Protein AF-A0A833DPW6-F1 (afdb_monomer_lite)

Foldseek 3Di:
DDDDDDDDDADPVCPVVVVVVCCVPPPDVDDDDDDDDDDDDPVVVVVRVVVVVD

Radius of gyration: 13.2 Å; chains: 1; bounding box: 29×22×31 Å

Structure (mmCIF, N/CA/C/O backbone):
data_AF-A0A833DPW6-F1
#
_entry.id   AF-A0A833DPW6-F1
#
loop_
_atom_site.group_PDB
_atom_site.id
_atom_site.type_symbol
_atom_site.label_atom_id
_atom_site.label_alt_id
_atom_site.label_comp_id
_atom_site.label_asym_id
_atom_site.label_entity_id
_atom_site.label_seq_id
_atom_site.pdbx_PDB_ins_code
_atom_site.Cartn_x
_atom_site.Cartn_y
_atom_site.Cartn_z
_atom_site.occupancy
_atom_site.B_iso_or_equiv
_atom_site.auth_seq_id
_atom_site.auth_comp_id
_atom_site.auth_asym_id
_atom_site.auth_atom_id
_atom_site.pdbx_PDB_model_num
ATOM 1 N N . GLU A 1 1 ? -13.201 14.761 16.491 1.00 50.91 1 GLU A N 1
ATOM 2 C CA . GLU A 1 1 ? -12.962 13.582 15.638 1.00 50.91 1 GLU A CA 1
ATOM 3 C C . GLU A 1 1 ? -12.247 14.032 14.380 1.00 50.91 1 GLU A C 1
ATOM 5 O O . GLU A 1 1 ? -12.519 15.133 13.911 1.00 50.91 1 GLU A O 1
ATOM 10 N N . GLY A 1 2 ? -11.300 13.238 13.894 1.00 85.75 2 GLY A N 1
ATOM 11 C CA . GLY A 1 2 ? -10.556 13.518 12.674 1.00 85.75 2 GLY A CA 1
ATOM 12 C C . GLY A 1 2 ? -9.847 12.251 12.227 1.00 85.75 2 GLY A C 1
ATOM 13 O O . GLY A 1 2 ? -9.143 11.631 13.020 1.00 85.75 2 GLY A O 1
ATOM 14 N N . GLU A 1 3 ? -10.075 11.859 10.985 1.00 94.25 3 GLU A N 1
ATOM 15 C CA . GLU A 1 3 ? -9.371 10.757 10.338 1.00 94.25 3 GLU A CA 1
ATOM 16 C C . GLU A 1 3 ? -8.312 11.322 9.392 1.00 94.25 3 GLU A C 1
ATOM 18 O O . GLU A 1 3 ? -8.358 12.490 8.995 1.00 94.25 3 GLU A O 1
ATOM 23 N N . VAL A 1 4 ? -7.349 10.484 9.019 1.00 96.06 4 VAL A N 1
ATOM 24 C CA . VAL A 1 4 ? -6.322 10.828 8.036 1.00 96.06 4 VAL A CA 1
ATOM 25 C C . VAL A 1 4 ? -6.327 9.764 6.953 1.00 96.06 4 VAL A C 1
ATOM 27 O O . VAL A 1 4 ? -6.220 8.576 7.241 1.00 96.06 4 VAL A O 1
ATOM 30 N N . VAL A 1 5 ? -6.415 10.197 5.697 1.00 96.62 5 VAL A N 1
ATOM 31 C CA . VAL A 1 5 ? -6.278 9.299 4.548 1.00 96.62 5 VAL A CA 1
ATOM 32 C C . VAL A 1 5 ? -4.799 9.117 4.230 1.00 96.62 5 VAL A C 1
ATOM 34 O O . VAL A 1 5 ? -4.075 10.091 4.020 1.00 96.62 5 VAL A O 1
ATOM 37 N N . ALA A 1 6 ? -4.363 7.863 4.143 1.00 97.12 6 ALA A N 1
ATOM 38 C CA . ALA A 1 6 ? -3.033 7.500 3.676 1.00 97.12 6 ALA A CA 1
ATOM 39 C C . ALA A 1 6 ? -3.101 6.936 2.249 1.00 97.12 6 ALA A C 1
ATOM 41 O O . ALA A 1 6 ? -3.978 6.141 1.919 1.00 97.12 6 ALA A O 1
ATOM 42 N N . LEU A 1 7 ? -2.148 7.331 1.400 1.00 97.81 7 LEU A N 1
ATOM 43 C CA . LEU A 1 7 ? -1.967 6.765 0.062 1.00 97.81 7 LEU A CA 1
ATOM 44 C C . LEU A 1 7 ? -0.628 6.037 -0.003 1.00 97.81 7 LEU A C 1
ATOM 46 O O . LEU A 1 7 ? 0.417 6.679 -0.156 1.00 97.81 7 LEU A O 1
ATOM 50 N N . PHE A 1 8 ? -0.672 4.712 0.050 1.00 97.44 8 PHE A N 1
ATOM 51 C CA . PHE A 1 8 ? 0.498 3.855 -0.106 1.00 97.44 8 PHE A CA 1
ATOM 52 C C . PHE A 1 8 ? 0.781 3.581 -1.587 1.00 97.44 8 PHE A C 1
ATOM 54 O O . PHE A 1 8 ? -0.140 3.456 -2.393 1.00 97.44 8 PHE A O 1
ATOM 61 N N . LYS A 1 9 ? 2.064 3.521 -1.953 1.00 97.50 9 LYS A N 1
ATOM 62 C CA . LYS A 1 9 ? 2.524 3.168 -3.300 1.00 97.50 9 LYS A CA 1
ATOM 63 C C . LYS A 1 9 ? 3.348 1.901 -3.162 1.00 97.50 9 LYS A C 1
ATOM 65 O O . LYS A 1 9 ? 4.212 1.829 -2.297 1.00 97.50 9 LYS A O 1
ATOM 70 N N . THR A 1 10 ? 3.034 0.908 -3.978 1.00 97.00 10 THR A N 1
ATOM 71 C CA . THR A 1 10 ? 3.690 -0.398 -3.970 1.00 97.00 10 THR A CA 1
ATOM 72 C C . THR A 1 10 ? 3.644 -0.999 -5.374 1.00 97.00 10 THR A C 1
ATOM 74 O O . THR A 1 10 ? 2.991 -0.449 -6.267 1.00 97.00 10 THR A O 1
ATOM 77 N N . SER A 1 11 ? 4.336 -2.115 -5.583 1.00 95.94 11 SER A N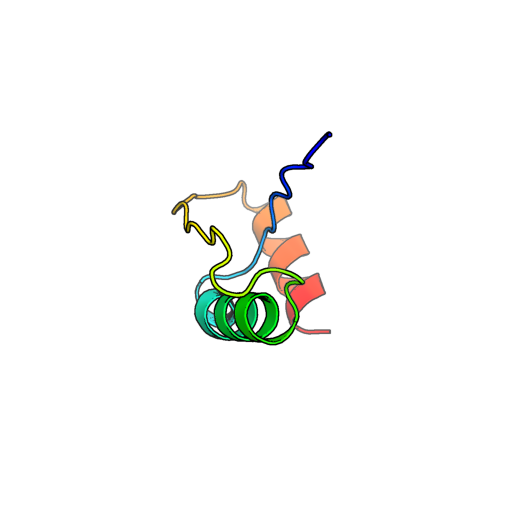 1
ATOM 78 C CA . SER A 1 11 ? 4.240 -2.894 -6.814 1.00 95.94 11 SER A CA 1
ATOM 79 C C . SER A 1 11 ? 2.992 -3.781 -6.803 1.00 95.94 11 SER A C 1
ATOM 81 O O . SER A 1 11 ? 2.465 -4.137 -5.749 1.00 95.94 11 SER A O 1
ATOM 83 N N . VAL A 1 12 ? 2.534 -4.195 -7.989 1.00 95.31 12 VAL A N 1
ATOM 84 C CA . VAL A 1 12 ? 1.418 -5.154 -8.112 1.00 95.31 12 VAL A CA 1
ATOM 85 C C . VAL A 1 12 ? 1.731 -6.455 -7.365 1.00 95.31 12 VAL A C 1
ATOM 87 O O . VAL A 1 12 ? 0.853 -7.005 -6.711 1.00 95.31 12 VAL A O 1
ATOM 90 N N . ALA A 1 13 ? 2.990 -6.902 -7.409 1.00 95.19 13 ALA A N 1
ATOM 91 C CA . ALA A 1 13 ? 3.436 -8.128 -6.754 1.00 95.19 13 ALA A CA 1
ATOM 92 C C . ALA A 1 13 ? 3.342 -8.073 -5.218 1.00 95.19 13 ALA A C 1
ATOM 94 O O . ALA A 1 13 ? 3.076 -9.097 -4.603 1.00 95.19 13 ALA A O 1
ATOM 95 N N . LYS A 1 14 ? 3.523 -6.895 -4.602 1.00 96.31 14 LYS A N 1
ATOM 96 C CA . LYS A 1 14 ? 3.463 -6.708 -3.139 1.00 96.31 14 LYS A CA 1
ATOM 97 C C . LYS A 1 14 ? 2.116 -6.171 -2.638 1.00 96.31 14 LYS A C 1
ATOM 99 O O . LYS A 1 14 ? 1.978 -5.862 -1.455 1.00 96.31 14 LYS A O 1
ATOM 104 N N . ALA A 1 15 ? 1.128 -6.011 -3.519 1.00 96.62 15 ALA A N 1
ATOM 105 C CA . ALA A 1 15 ? -0.156 -5.411 -3.160 1.00 96.62 15 ALA A CA 1
ATOM 106 C C . ALA A 1 15 ? -0.967 -6.286 -2.189 1.00 96.62 15 ALA A C 1
ATOM 108 O O . ALA A 1 15 ? -1.542 -5.753 -1.242 1.00 96.62 15 ALA A O 1
ATOM 109 N N . ASP A 1 16 ? -0.976 -7.608 -2.395 1.00 97.38 16 ASP A N 1
ATOM 110 C CA . ASP A 1 16 ? -1.674 -8.560 -1.516 1.00 97.38 16 ASP A CA 1
ATOM 111 C C . ASP A 1 16 ? -1.048 -8.613 -0.119 1.00 97.38 16 ASP A C 1
ATOM 113 O O . ASP A 1 16 ? -1.765 -8.548 0.881 1.00 97.38 16 ASP A O 1
ATOM 117 N N . ASP A 1 17 ? 0.284 -8.636 -0.043 1.00 97.62 17 ASP A N 1
ATOM 118 C CA . ASP A 1 17 ? 1.008 -8.627 1.230 1.00 97.62 17 ASP A CA 1
ATOM 119 C C . ASP A 1 17 ? 0.761 -7.331 2.014 1.00 97.62 17 ASP A C 1
ATOM 121 O O . ASP A 1 17 ? 0.530 -7.369 3.224 1.00 97.62 17 ASP A O 1
ATOM 125 N N . LEU A 1 18 ? 0.758 -6.179 1.329 1.00 97.94 18 LEU A N 1
ATOM 126 C CA . LEU A 1 18 ? 0.474 -4.888 1.957 1.00 97.94 18 LEU A CA 1
ATOM 127 C C . LEU A 1 18 ? -0.966 -4.812 2.477 1.00 97.94 18 LEU A C 1
ATOM 129 O O . LEU A 1 18 ? -1.180 -4.340 3.591 1.00 97.94 18 LEU A O 1
ATOM 133 N N . GLU A 1 19 ? -1.949 -5.263 1.695 1.00 98.19 19 GLU A N 1
ATOM 134 C CA . GLU A 1 19 ? -3.351 -5.283 2.127 1.00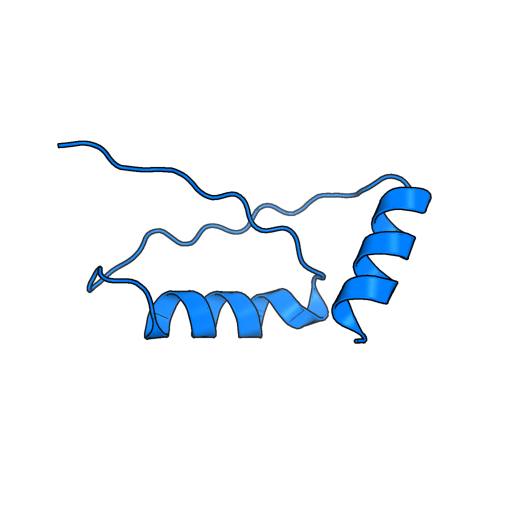 98.19 19 GLU A CA 1
ATOM 135 C C . GLU A 1 19 ? -3.536 -6.152 3.368 1.00 98.19 19 GLU A C 1
ATOM 137 O O . GLU A 1 19 ? -4.149 -5.707 4.339 1.00 98.19 19 GLU A O 1
ATOM 142 N N . LYS A 1 20 ? -2.952 -7.355 3.365 1.00 98.38 20 LYS A N 1
ATOM 143 C CA . LYS A 1 20 ? -2.987 -8.253 4.519 1.00 98.38 20 LYS A CA 1
ATOM 144 C C . LYS A 1 20 ? -2.371 -7.595 5.751 1.00 98.38 20 LYS A C 1
ATOM 146 O O . LYS A 1 20 ? -2.989 -7.592 6.812 1.00 98.38 20 LYS A O 1
ATOM 151 N N . TRP A 1 21 ? -1.187 -7.001 5.606 1.00 98.50 21 TRP A N 1
ATOM 152 C CA . TRP A 1 21 ? -0.513 -6.339 6.718 1.00 98.50 21 TRP A CA 1
ATOM 153 C C . TRP A 1 21 ? -1.336 -5.169 7.266 1.00 98.50 21 TRP A C 1
ATOM 155 O O . TRP A 1 21 ? -1.490 -5.043 8.479 1.00 98.50 21 TRP A O 1
ATOM 165 N N . LEU A 1 22 ? -1.908 -4.335 6.390 1.00 98.38 22 LEU A N 1
ATOM 166 C CA . LEU A 1 22 ? -2.784 -3.240 6.802 1.00 98.38 22 LEU A CA 1
ATOM 167 C C . LEU A 1 22 ? -4.004 -3.774 7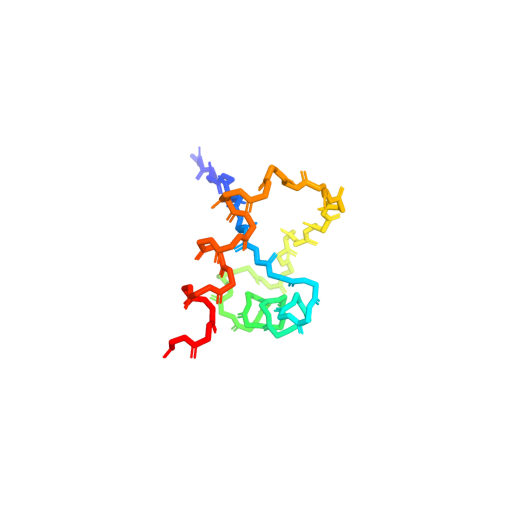.555 1.00 98.38 22 LEU A C 1
ATOM 169 O O . LEU A 1 22 ? -4.293 -3.263 8.627 1.00 98.38 22 LEU A O 1
ATOM 173 N N . ALA A 1 23 ? -4.677 -4.812 7.055 1.00 98.25 23 ALA A N 1
ATOM 174 C CA . ALA A 1 23 ? -5.841 -5.396 7.720 1.00 98.25 23 ALA A CA 1
ATOM 175 C C . ALA A 1 23 ? -5.510 -5.959 9.115 1.00 98.25 23 ALA A C 1
ATOM 177 O O . ALA A 1 23 ? -6.280 -5.763 10.049 1.00 98.25 23 ALA A O 1
ATOM 178 N N . GLU A 1 24 ? -4.356 -6.614 9.271 1.00 98.44 24 GLU A N 1
ATOM 179 C CA . GLU A 1 24 ? -3.916 -7.201 10.545 1.00 98.44 24 GLU A CA 1
ATOM 180 C C . GLU A 1 24 ? -3.481 -6.151 11.583 1.00 98.44 24 GLU A C 1
ATOM 182 O O . GLU A 1 24 ? -3.565 -6.408 12.783 1.00 98.44 24 GLU A O 1
ATOM 187 N N . ASN A 1 25 ? -3.009 -4.980 11.141 1.00 98.25 25 ASN A N 1
ATOM 188 C CA . ASN A 1 25 ? -2.410 -3.961 12.013 1.00 98.25 25 ASN A CA 1
ATOM 189 C C . ASN A 1 25 ? -3.249 -2.677 12.146 1.00 98.25 25 ASN A C 1
ATOM 191 O O . ASN A 1 25 ? -2.891 -1.792 12.928 1.00 98.25 25 ASN A O 1
ATOM 195 N N . HIS A 1 26 ? -4.347 -2.531 11.398 1.00 98.06 26 HIS A N 1
ATOM 196 C CA . HIS A 1 26 ? -5.203 -1.350 11.500 1.00 98.06 26 HIS A CA 1
ATOM 197 C C . HIS A 1 26 ? -5.950 -1.330 12.844 1.00 98.06 26 HIS A C 1
ATOM 199 O O . HIS A 1 26 ? -6.462 -2.360 13.275 1.00 98.06 26 HIS A O 1
ATOM 205 N N . PRO A 1 27 ? -6.126 -0.163 13.494 1.00 96.50 27 PRO A N 1
ATOM 206 C CA . PRO A 1 27 ? -6.899 -0.058 14.738 1.00 96.50 27 PRO A CA 1
ATOM 207 C C . PRO A 1 27 ? -8.408 -0.309 14.580 1.00 96.50 27 PRO A C 1
ATOM 209 O O . PRO A 1 27 ? -9.132 -0.288 15.573 1.00 96.50 27 PRO A O 1
ATOM 212 N N . TYR A 1 28 ? -8.906 -0.476 13.353 1.00 97.62 28 TYR A N 1
ATOM 213 C CA . TYR A 1 28 ? -10.330 -0.683 13.090 1.00 97.62 28 TYR A CA 1
ATOM 214 C C . TYR A 1 28 ? -10.593 -2.164 12.888 1.00 97.62 28 TYR A C 1
ATOM 216 O O . TYR A 1 28 ? -9.812 -2.836 12.226 1.00 97.62 28 TYR A O 1
ATOM 224 N N . GLU A 1 29 ? -11.731 -2.638 13.387 1.00 97.56 29 GLU A N 1
ATOM 225 C CA . GLU A 1 29 ? -12.197 -4.005 13.139 1.00 97.56 29 GLU A CA 1
ATOM 226 C C . GLU A 1 29 ? -12.429 -4.263 11.641 1.00 97.56 29 GLU A C 1
ATOM 228 O O . GLU A 1 29 ? -12.127 -5.341 11.138 1.00 97.56 29 GLU A O 1
ATOM 233 N N . VAL A 1 30 ? -12.926 -3.254 10.915 1.00 97.38 30 VAL A N 1
ATOM 234 C CA . VAL A 1 30 ? -13.171 -3.316 9.467 1.00 97.38 30 VAL A CA 1
ATOM 235 C C . VAL A 1 30 ? -12.588 -2.063 8.797 1.00 97.38 30 VAL A C 1
ATOM 237 O O . VAL A 1 30 ? -13.294 -1.064 8.642 1.00 97.38 30 VAL A O 1
ATOM 240 N N . PRO A 1 31 ? -11.289 -2.054 8.445 1.00 97.62 31 PRO A N 1
ATOM 241 C CA . PRO A 1 31 ? -10.654 -0.897 7.822 1.00 97.62 31 PRO A CA 1
ATOM 242 C C . PRO A 1 31 ? -11.056 -0.730 6.351 1.00 97.62 31 PRO A C 1
ATOM 244 O O . PRO A 1 31 ? -11.234 -1.702 5.618 1.00 97.62 31 PRO A O 1
ATOM 247 N N . ALA A 1 32 ? -11.134 0.519 5.885 1.00 97.94 32 ALA A N 1
ATOM 248 C CA . ALA A 1 32 ? -11.308 0.821 4.467 1.00 97.94 32 ALA A CA 1
ATOM 249 C C . ALA A 1 32 ? -9.960 0.734 3.731 1.00 97.94 32 ALA A C 1
ATOM 251 O O . ALA A 1 32 ? -9.137 1.645 3.815 1.00 97.94 32 ALA A O 1
ATOM 252 N N . ILE A 1 33 ? -9.744 -0.351 2.982 1.00 98.38 33 ILE A N 1
ATOM 253 C CA . ILE A 1 33 ? -8.551 -0.559 2.147 1.00 98.38 33 ILE A CA 1
ATOM 254 C C . ILE A 1 33 ? -9.005 -0.667 0.687 1.00 98.38 33 ILE A C 1
ATOM 256 O O . ILE A 1 33 ? -9.776 -1.554 0.332 1.00 98.38 33 ILE A O 1
ATOM 260 N N . ILE A 1 34 ? -8.565 0.264 -0.166 1.00 97.94 34 ILE A N 1
ATOM 261 C CA . ILE A 1 34 ? -9.006 0.372 -1.566 1.00 97.94 34 ILE A CA 1
ATOM 262 C C . ILE A 1 34 ? -7.784 0.392 -2.484 1.00 97.94 34 ILE A C 1
ATOM 264 O O . ILE A 1 34 ? -6.862 1.185 -2.283 1.00 97.94 34 ILE A O 1
ATOM 268 N N . ARG A 1 35 ? -7.798 -0.439 -3.533 1.00 96.69 35 ARG A N 1
ATOM 269 C CA . ARG A 1 35 ? -6.747 -0.469 -4.560 1.00 96.69 35 ARG A CA 1
ATOM 270 C C . ARG A 1 35 ? -7.131 0.362 -5.777 1.00 96.69 35 ARG A C 1
ATOM 272 O O . ARG A 1 35 ? -8.224 0.226 -6.319 1.00 96.69 35 ARG A O 1
ATOM 279 N N . ILE A 1 36 ? -6.187 1.172 -6.245 1.00 96.75 36 ILE A N 1
ATOM 280 C CA . ILE A 1 36 ? -6.317 1.971 -7.465 1.00 96.75 36 ILE A CA 1
ATOM 281 C C . ILE A 1 36 ? -5.186 1.559 -8.408 1.00 96.75 36 ILE A C 1
ATOM 283 O O . ILE A 1 36 ? -4.013 1.762 -8.101 1.00 96.75 36 ILE A O 1
ATOM 287 N N . GLY A 1 37 ? -5.532 0.970 -9.554 1.00 94.94 37 GLY A N 1
ATOM 288 C CA . GLY A 1 37 ? -4.554 0.642 -10.592 1.00 94.94 37 GLY A CA 1
ATOM 289 C C . GLY A 1 37 ? -4.033 1.908 -11.275 1.00 94.94 37 GLY A C 1
ATOM 290 O O . GLY A 1 37 ? -4.822 2.743 -11.713 1.00 94.94 37 GLY A O 1
ATOM 291 N N . ALA A 1 38 ? -2.711 2.047 -11.385 1.00 94.06 38 ALA A N 1
ATOM 292 C CA . ALA A 1 38 ? -2.063 3.204 -11.995 1.00 94.06 38 ALA A CA 1
ATOM 293 C C . ALA A 1 38 ? -0.804 2.803 -12.775 1.00 94.06 38 ALA A C 1
ATOM 295 O O . ALA A 1 38 ? -0.260 1.712 -12.603 1.00 94.06 38 ALA A O 1
ATOM 296 N N . ARG A 1 39 ? -0.333 3.714 -13.629 1.00 95.00 39 ARG A N 1
ATOM 297 C CA . ARG A 1 39 ? 1.005 3.669 -14.231 1.00 95.00 39 ARG A CA 1
ATOM 298 C C . ARG A 1 39 ? 1.813 4.849 -13.703 1.00 95.00 39 ARG A C 1
ATOM 300 O O . ARG A 1 39 ? 1.245 5.915 -13.473 1.00 95.00 39 ARG A O 1
ATOM 307 N N . ALA A 1 40 ? 3.116 4.657 -13.549 1.00 96.31 40 ALA A N 1
ATOM 308 C CA . ALA A 1 40 ? 4.058 5.711 -13.200 1.00 96.31 40 ALA A CA 1
ATOM 309 C C . ALA A 1 40 ? 4.978 6.024 -14.387 1.00 96.31 40 ALA A C 1
ATOM 311 O O . ALA A 1 40 ? 5.108 5.222 -15.312 1.00 96.31 40 ALA A O 1
ATOM 312 N N . ASN A 1 41 ? 5.612 7.194 -14.357 1.00 98.06 41 ASN A N 1
ATOM 313 C CA . ASN A 1 41 ? 6.764 7.471 -15.208 1.00 98.06 41 ASN A CA 1
ATOM 314 C C . ASN A 1 41 ? 7.919 6.520 -14.858 1.00 98.06 41 ASN A C 1
ATOM 316 O O . ASN A 1 41 ? 8.072 6.139 -13.698 1.00 98.06 41 ASN A O 1
ATOM 320 N N . GLU A 1 42 ? 8.734 6.192 -15.860 1.00 98.19 42 GLU A N 1
ATOM 321 C CA . GLU A 1 42 ? 9.818 5.200 -15.777 1.00 98.19 42 GLU A CA 1
ATOM 322 C C . GLU A 1 42 ? 10.728 5.434 -14.568 1.00 98.19 42 GLU A C 1
ATOM 324 O O . GLU A 1 42 ? 10.798 4.586 -13.688 1.00 98.19 42 GLU A O 1
ATOM 329 N N . SER A 1 43 ? 11.2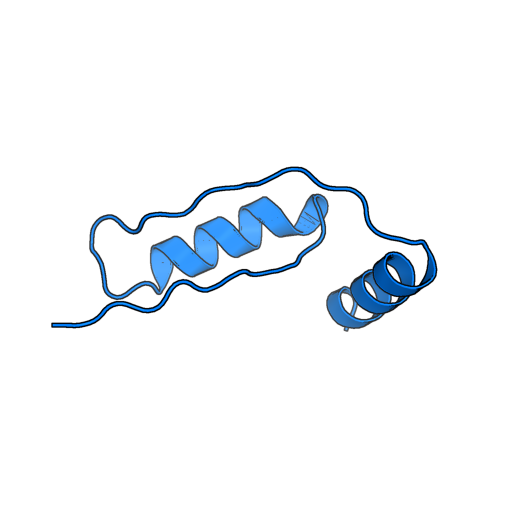64 6.647 -14.411 1.00 98.25 43 SER A N 1
ATOM 330 C CA . SER A 1 43 ? 12.171 6.959 -13.299 1.00 98.25 43 SER A CA 1
ATOM 331 C C . SER A 1 43 ? 11.568 6.782 -11.900 1.00 98.25 43 SER A C 1
ATOM 333 O O . SER A 1 43 ? 12.295 6.482 -10.957 1.00 98.25 43 SER A O 1
ATOM 335 N N . TYR A 1 44 ? 10.254 6.965 -11.732 1.00 97.88 44 TYR A N 1
ATOM 336 C CA . 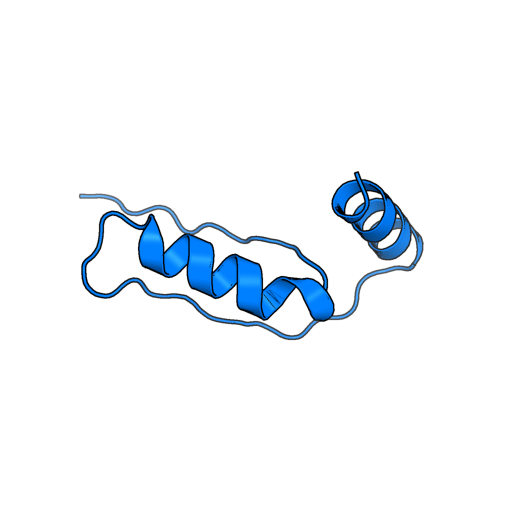TYR A 1 44 ? 9.600 6.704 -10.445 1.00 97.88 44 TYR A CA 1
ATOM 337 C C . TYR A 1 44 ? 9.330 5.213 -10.242 1.00 97.88 44 TYR A C 1
ATOM 339 O O . TYR A 1 44 ? 9.436 4.722 -9.121 1.00 97.88 44 TYR A O 1
ATOM 347 N N . ALA A 1 45 ? 8.980 4.499 -11.314 1.00 96.56 45 ALA A N 1
ATOM 348 C CA . ALA A 1 45 ? 8.797 3.054 -11.271 1.00 96.56 45 ALA A CA 1
ATOM 349 C C . ALA A 1 45 ? 10.110 2.336 -10.920 1.00 96.56 45 ALA A C 1
ATOM 351 O O . ALA A 1 45 ? 10.087 1.448 -10.071 1.00 96.56 45 ALA A O 1
ATOM 352 N N . ASP A 1 46 ? 11.232 2.772 -11.498 1.00 96.81 46 ASP A N 1
ATOM 353 C CA . ASP A 1 46 ? 12.563 2.219 -11.229 1.00 96.81 46 ASP A CA 1
ATOM 354 C C . ASP A 1 46 ? 12.971 2.438 -9.769 1.00 96.81 46 ASP A C 1
ATOM 356 O O . ASP A 1 46 ? 13.290 1.484 -9.062 1.00 96.81 46 ASP A O 1
ATOM 360 N N . TRP A 1 47 ? 12.853 3.675 -9.273 1.00 97.75 47 TRP A N 1
ATOM 361 C CA . TRP A 1 47 ? 13.112 3.985 -7.865 1.00 97.75 47 TRP A CA 1
ATOM 362 C C . TRP A 1 47 ? 12.226 3.164 -6.916 1.00 97.75 47 TRP A C 1
ATOM 364 O O . TRP A 1 47 ? 12.695 2.660 -5.895 1.00 97.75 47 TRP A O 1
ATOM 374 N N . LEU A 1 48 ? 10.939 3.007 -7.242 1.00 96.88 48 LEU A N 1
ATOM 375 C CA . LEU A 1 48 ? 10.021 2.219 -6.422 1.00 96.88 48 LEU A CA 1
ATOM 376 C C . LEU A 1 48 ? 10.411 0.735 -6.412 1.00 96.88 48 LEU A C 1
ATOM 378 O O . LEU A 1 48 ? 10.304 0.098 -5.367 1.00 96.88 48 LEU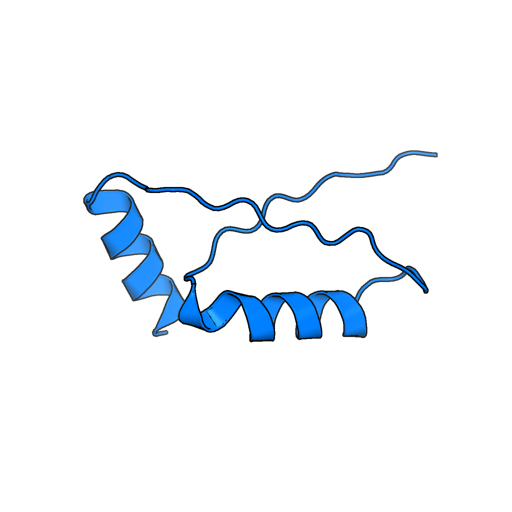 A O 1
ATOM 382 N N . ALA A 1 49 ? 10.863 0.187 -7.544 1.00 95.12 49 ALA A N 1
ATOM 383 C CA . ALA A 1 49 ? 11.361 -1.182 -7.612 1.00 95.12 49 ALA A CA 1
ATOM 384 C C . ALA A 1 49 ? 12.601 -1.362 -6.723 1.00 95.12 49 ALA A C 1
ATOM 386 O O . ALA A 1 49 ? 12.625 -2.280 -5.910 1.00 95.12 49 ALA A O 1
ATOM 387 N N . GLU A 1 50 ? 13.574 -0.448 -6.785 1.00 96.44 50 GLU A N 1
ATOM 388 C CA . GLU A 1 50 ? 14.775 -0.492 -5.937 1.00 96.44 50 GLU A CA 1
ATOM 389 C C . GLU A 1 50 ? 14.441 -0.467 -4.438 1.00 96.44 50 GLU A C 1
ATOM 391 O O . GLU A 1 50 ? 14.978 -1.261 -3.668 1.00 96.44 50 GLU A O 1
ATOM 396 N N . VAL A 1 51 ? 13.525 0.412 -4.015 1.00 96.56 51 VAL A N 1
ATOM 397 C CA . VAL A 1 51 ? 13.126 0.536 -2.601 1.00 96.56 51 VAL A CA 1
ATOM 398 C C . VAL A 1 51 ? 12.375 -0.697 -2.099 1.00 96.56 51 VAL A C 1
ATOM 400 O O . VAL A 1 51 ? 12.432 -1.000 -0.911 1.00 96.56 51 VAL A O 1
ATOM 403 N N . LEU A 1 52 ? 11.653 -1.403 -2.972 1.00 94.44 52 LEU A N 1
ATOM 404 C CA . LEU A 1 52 ? 10.891 -2.587 -2.584 1.00 94.44 52 LEU A CA 1
ATOM 405 C C . LEU A 1 52 ? 11.729 -3.870 -2.572 1.00 94.44 52 LEU A C 1
ATOM 407 O O . LEU A 1 52 ? 11.309 -4.816 -1.913 1.00 94.44 52 LEU A O 1
ATOM 411 N N . GLU A 1 53 ? 12.861 -3.938 -3.268 1.00 85.56 53 GLU A N 1
ATOM 412 C CA . GLU A 1 53 ? 13.761 -5.106 -3.241 1.00 85.56 53 GLU A CA 1
ATOM 413 C C . GLU A 1 53 ? 14.750 -5.096 -2.055 1.00 85.56 53 GLU A C 1
ATOM 415 O O . GLU A 1 53 ? 15.387 -6.116 -1.789 1.00 85.56 53 GLU A O 1
ATOM 420 N N . ALA A 1 54 ? 14.874 -3.967 -1.346 1.00 59.75 54 ALA A N 1
ATOM 421 C CA . ALA A 1 54 ? 15.677 -3.817 -0.125 1.00 59.75 54 ALA A CA 1
ATOM 422 C C . ALA A 1 54 ? 14.985 -4.396 1.123 1.00 59.75 54 ALA A C 1
ATOM 424 O O . ALA A 1 54 ? 15.720 -4.916 1.996 1.00 59.75 54 ALA A O 1
#

Sequence (54 aa):
EGEVVALFKTSVAKADDLEKWLAENHPYEVPAIIRIGARANESYADWLAEVLEA

Secondary structure (DSSP, 8-state):
-----------GGGHHHHHHHHHHH-SSSS-----------HHHHHHHHHHHH-

pLDDT: mean 95.04, std 8.2, range [50.91, 98.5]